Protein AF-M3ID10-F1 (afdb_monomer_lite)

Foldseek 3Di:
DDDPDPPDDDPVPCPPPDDDDDPPDDDDDDDPDDDPVVVVVVVCCQVPVVVDDDDAFDADPDSVHGDPDDHDDDPQDPVDFKDWAWAFDQPAPDWDFPAADPVDRVPGDTTHTDIDIGSDDDPRSDDDDDDD

Sequence (132 aa):
MRRLGDSGRDPKQRRPEYQELVTGIRGIVAYRGLPAELAKPMKTVLTTPEKIIRYGGLSLGESSFLVDVIRLFELPDTTQSNWSWLIPDMKGSLDLPVWIDTISPSLTTKFRFSFQSAEGIPENAWFKLRPS

Organism: NCBI:txid1001598

InterPro domains:
  IPR013415 CRISPR-associated protein Cas5/Cmx5/DevS [TIGR02586] (1-109)

Radius of gyration: 19.92 Å; chains: 1; bounding box: 63×42×43 Å

Secondary structure (DSSP, 8-state):
----------GGG----------S-----------HHHHHHHHHHHH-GGG---SS--BSSSTTSB--------SS-TT---EEEEEE-TT-SEEEEEE--SS-GGG-EEEEEEEEEESS--GGG-------

pLDDT: mean 81.93, std 14.86, range [30.03, 97.31]

Structure (mmCIF, N/CA/C/O backbone):
data_AF-M3ID10-F1
#
_entry.id   AF-M3ID10-F1
#
loop_
_atom_site.group_PDB
_atom_site.id
_atom_site.type_symbol
_atom_site.label_atom_id
_atom_site.label_alt_id
_atom_site.label_comp_id
_atom_site.label_asym_id
_atom_site.label_entity_id
_atom_site.label_seq_id
_atom_site.pdbx_PDB_ins_code
_atom_site.Cartn_x
_atom_site.Cartn_y
_atom_site.Cartn_z
_atom_site.occupancy
_atom_site.B_iso_or_equiv
_atom_site.auth_seq_id
_atom_site.auth_comp_id
_atom_site.auth_asym_id
_atom_site.auth_atom_id
_atom_site.pdbx_PDB_model_num
ATOM 1 N N . MET A 1 1 ? 41.958 -19.455 -14.896 1.00 42.72 1 MET A N 1
ATOM 2 C CA . MET A 1 1 ? 40.760 -18.601 -14.739 1.00 42.72 1 MET A CA 1
ATOM 3 C C . MET A 1 1 ? 40.070 -19.006 -13.435 1.00 42.72 1 MET A C 1
ATOM 5 O O . MET A 1 1 ? 39.438 -20.051 -13.387 1.00 42.72 1 MET A O 1
ATOM 9 N N . ARG A 1 2 ? 40.339 -18.291 -12.332 1.00 30.03 2 ARG A N 1
ATOM 10 C CA . ARG A 1 2 ? 39.827 -18.608 -10.984 1.00 30.03 2 ARG A CA 1
ATOM 11 C C . ARG A 1 2 ? 38.391 -18.091 -10.854 1.00 30.03 2 ARG A C 1
ATOM 13 O O . ARG A 1 2 ? 38.175 -16.896 -11.021 1.00 30.03 2 ARG A O 1
ATOM 20 N N . ARG A 1 3 ? 37.436 -18.973 -10.537 1.00 41.12 3 ARG A N 1
ATOM 21 C CA . ARG A 1 3 ? 36.129 -18.579 -9.989 1.00 41.12 3 ARG A CA 1
ATOM 22 C C . ARG A 1 3 ? 36.355 -18.143 -8.543 1.00 41.12 3 ARG A C 1
ATOM 24 O O . ARG A 1 3 ? 36.805 -18.939 -7.724 1.00 41.12 3 ARG A O 1
ATOM 31 N N . LEU A 1 4 ? 36.111 -16.869 -8.267 1.00 44.84 4 LEU A N 1
ATOM 32 C CA . LEU A 1 4 ? 36.096 -16.310 -6.922 1.00 44.84 4 LEU A CA 1
ATOM 33 C C . LEU A 1 4 ? 34.689 -16.486 -6.342 1.00 44.84 4 LEU A C 1
ATOM 35 O O . LEU A 1 4 ? 33.731 -15.972 -6.909 1.00 44.84 4 LEU A O 1
ATOM 39 N N . GLY A 1 5 ? 34.606 -17.183 -5.206 1.00 39.81 5 GLY A N 1
ATOM 40 C CA . GLY A 1 5 ? 33.590 -16.915 -4.187 1.00 39.81 5 GLY A CA 1
ATOM 41 C C . GLY A 1 5 ? 32.308 -17.743 -4.209 1.00 39.81 5 GLY A C 1
ATOM 42 O O . GLY A 1 5 ? 31.238 -17.162 -4.091 1.00 39.81 5 GLY A O 1
ATOM 43 N N . ASP A 1 6 ? 32.396 -19.074 -4.267 1.00 46.59 6 ASP A N 1
ATOM 44 C CA . ASP A 1 6 ? 31.382 -19.907 -3.604 1.00 46.59 6 ASP A CA 1
ATOM 45 C C . ASP A 1 6 ? 31.756 -19.958 -2.115 1.00 46.59 6 ASP A C 1
ATOM 47 O O . ASP A 1 6 ? 32.547 -20.791 -1.665 1.00 46.59 6 ASP A O 1
ATOM 51 N N . SER A 1 7 ? 31.329 -18.942 -1.363 1.00 48.03 7 SER A N 1
ATOM 52 C CA . SER A 1 7 ? 31.470 -18.928 0.088 1.00 48.03 7 SER A CA 1
ATOM 53 C C . SER A 1 7 ? 30.512 -19.970 0.654 1.00 48.03 7 SER A C 1
ATOM 55 O O . SER A 1 7 ? 29.313 -19.731 0.788 1.00 48.03 7 SER A O 1
ATOM 57 N N . GLY A 1 8 ? 31.074 -21.143 0.956 1.00 47.97 8 GLY A N 1
ATOM 58 C CA . GLY A 1 8 ? 30.384 -22.289 1.528 1.00 47.97 8 GLY A CA 1
ATOM 59 C C . GLY A 1 8 ? 29.468 -21.900 2.685 1.00 47.97 8 GLY A C 1
ATOM 60 O O . GLY A 1 8 ? 29.921 -21.660 3.804 1.00 47.97 8 GLY A O 1
ATOM 61 N N . ARG A 1 9 ? 28.162 -21.868 2.413 1.00 47.84 9 ARG A N 1
ATOM 62 C CA . ARG A 1 9 ? 27.134 -21.893 3.452 1.00 47.84 9 ARG A CA 1
ATOM 63 C C . ARG A 1 9 ? 26.774 -23.348 3.709 1.00 47.84 9 ARG A C 1
ATOM 65 O O . ARG A 1 9 ? 26.358 -24.056 2.795 1.00 47.84 9 ARG A O 1
ATOM 72 N N . ASP A 1 10 ? 26.945 -23.776 4.954 1.00 53.12 10 ASP A N 1
ATOM 73 C CA . ASP A 1 10 ? 26.528 -25.089 5.440 1.00 53.12 10 ASP A CA 1
ATOM 74 C C . ASP A 1 10 ? 25.028 -25.307 5.126 1.00 53.12 10 ASP A C 1
ATOM 76 O O . ASP A 1 10 ? 24.198 -24.491 5.540 1.00 53.12 10 ASP A O 1
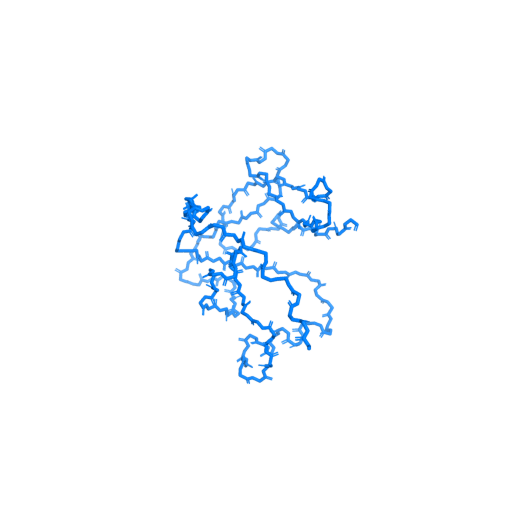ATOM 80 N N . PRO A 1 11 ? 24.628 -26.375 4.408 1.00 54.25 11 PRO A N 1
ATOM 81 C CA . PRO A 1 11 ? 23.218 -26.665 4.140 1.00 54.25 11 PRO A CA 1
ATOM 82 C C . PRO A 1 11 ? 22.381 -26.844 5.420 1.00 54.25 11 PRO A C 1
ATOM 84 O O . PRO A 1 11 ? 21.164 -26.669 5.367 1.00 54.25 11 PRO A O 1
ATOM 87 N N . LYS A 1 12 ? 23.005 -27.101 6.583 1.00 49.72 12 LYS A N 1
ATOM 88 C CA . LYS A 1 12 ? 22.334 -27.132 7.897 1.00 49.72 12 LYS A CA 1
ATOM 89 C C . LYS A 1 12 ? 21.988 -25.748 8.466 1.00 49.72 12 LYS A C 1
ATOM 91 O O . LYS A 1 12 ? 21.239 -25.675 9.439 1.00 49.72 12 LYS A O 1
ATOM 96 N N . GLN A 1 13 ? 22.483 -24.654 7.879 1.00 49.62 13 GLN A N 1
ATOM 97 C CA . GLN A 1 13 ? 22.126 -23.280 8.266 1.00 49.62 13 GLN A CA 1
ATOM 98 C C . GLN A 1 13 ? 20.873 -22.741 7.565 1.00 49.62 13 GLN A C 1
ATOM 100 O O . GLN A 1 13 ? 20.420 -21.648 7.897 1.00 49.62 13 GLN A O 1
ATOM 105 N N . ARG A 1 14 ? 20.256 -23.495 6.646 1.00 55.53 14 ARG A N 1
ATOM 106 C CA . ARG A 1 14 ? 18.923 -23.161 6.126 1.00 55.53 14 ARG A CA 1
ATOM 107 C C . ARG A 1 14 ? 17.865 -23.650 7.105 1.00 55.53 14 ARG A C 1
ATOM 109 O O . ARG A 1 14 ? 17.162 -24.623 6.841 1.00 55.53 14 ARG A O 1
ATOM 116 N N . ARG A 1 15 ? 17.769 -22.997 8.263 1.00 54.72 15 ARG A N 1
ATOM 117 C CA . ARG A 1 15 ? 16.532 -23.094 9.038 1.00 54.72 15 ARG A CA 1
ATOM 118 C C . ARG A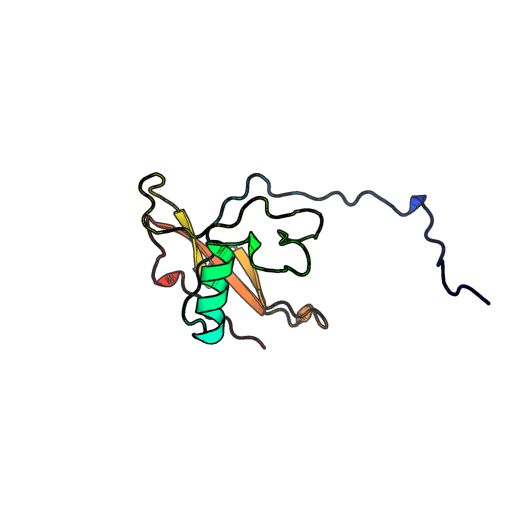 1 15 ? 15.435 -22.493 8.154 1.00 54.72 15 ARG A C 1
ATOM 120 O O . ARG A 1 15 ? 15.636 -21.368 7.703 1.00 54.72 15 ARG A O 1
ATOM 127 N N . PRO A 1 16 ? 14.342 -23.210 7.845 1.00 59.66 16 PRO A N 1
ATOM 128 C CA . PRO A 1 16 ? 13.199 -22.560 7.232 1.00 59.66 16 PRO A CA 1
ATOM 129 C C . PRO A 1 16 ? 12.783 -21.432 8.171 1.00 59.66 16 PRO A C 1
ATOM 131 O O . PRO A 1 16 ? 12.555 -21.661 9.362 1.00 59.66 16 PRO A O 1
ATOM 134 N N . GLU A 1 17 ? 12.801 -20.208 7.659 1.00 71.44 17 GLU A N 1
ATOM 135 C CA . GLU A 1 17 ? 12.306 -19.064 8.402 1.00 71.44 17 GLU A CA 1
ATOM 136 C C . GLU A 1 17 ? 10.799 -19.269 8.542 1.00 71.44 17 GLU A C 1
ATOM 138 O O . GLU A 1 17 ? 10.062 -19.287 7.557 1.00 71.44 17 GLU A O 1
ATOM 143 N N . TYR A 1 18 ? 10.352 -19.551 9.766 1.00 82.56 18 TYR A N 1
ATOM 144 C CA . TYR A 1 18 ? 8.929 -19.593 10.059 1.00 82.56 18 TYR A CA 1
ATOM 145 C C . TYR A 1 18 ? 8.393 -18.176 9.894 1.00 82.56 18 TYR A C 1
ATOM 147 O O . TYR A 1 18 ? 8.841 -17.259 10.582 1.00 82.56 18 TYR A O 1
ATOM 155 N N . GLN A 1 19 ? 7.448 -18.015 8.976 1.00 87.19 19 GLN A N 1
ATOM 156 C CA . GLN A 1 19 ? 6.832 -16.738 8.664 1.00 87.19 19 GLN A CA 1
ATOM 157 C C . GLN A 1 19 ? 5.321 -16.855 8.819 1.00 87.19 19 GLN A C 1
ATOM 159 O O . GLN A 1 19 ? 4.699 -17.792 8.315 1.00 87.19 19 GLN A O 1
ATOM 164 N N . GLU A 1 20 ? 4.729 -15.890 9.511 1.00 90.12 20 GLU A N 1
ATOM 165 C CA . GLU A 1 20 ? 3.283 -15.711 9.521 1.00 90.12 20 GLU A CA 1
ATOM 166 C C . GLU A 1 20 ? 2.885 -14.891 8.296 1.00 90.12 20 GLU A C 1
ATOM 168 O O . GLU A 1 20 ? 3.395 -13.793 8.072 1.00 90.12 20 GLU A O 1
ATOM 173 N N . LEU A 1 21 ? 1.990 -15.446 7.479 1.00 90.25 21 LEU A N 1
ATOM 174 C CA . LEU A 1 21 ? 1.584 -14.850 6.212 1.00 90.25 21 LEU A CA 1
ATOM 175 C C . LEU A 1 21 ? 0.146 -14.357 6.279 1.00 90.25 21 LEU A C 1
ATOM 177 O O . LEU A 1 21 ? -0.767 -15.086 6.668 1.00 90.25 21 LEU A O 1
ATOM 181 N N . VAL A 1 22 ? -0.063 -13.131 5.805 1.00 90.88 22 VAL A N 1
ATOM 182 C CA . VAL A 1 22 ? -1.402 -12.628 5.506 1.00 90.88 22 VAL A CA 1
ATOM 183 C C . VAL A 1 22 ? -1.805 -13.159 4.133 1.00 90.88 22 VAL A C 1
ATOM 185 O O . VAL A 1 22 ? -1.106 -12.947 3.145 1.00 90.88 22 VAL A O 1
ATOM 188 N N . THR A 1 23 ? -2.933 -13.862 4.065 1.00 91.00 23 THR A N 1
ATOM 189 C CA . THR A 1 23 ? -3.420 -14.509 2.838 1.00 91.00 23 THR A CA 1
ATOM 190 C C . THR A 1 23 ? -4.768 -13.938 2.406 1.00 91.00 23 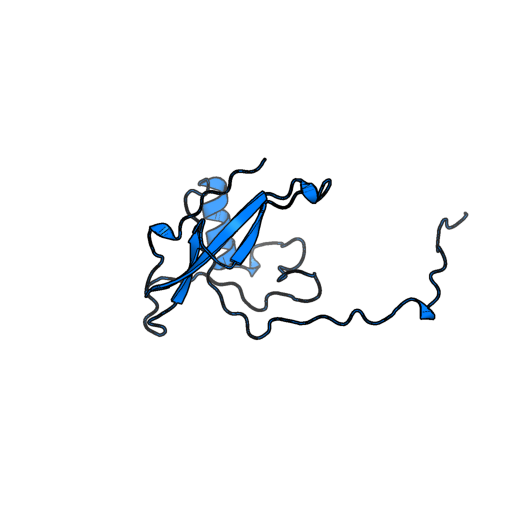THR A C 1
ATOM 192 O O . THR A 1 23 ? -5.450 -13.266 3.178 1.00 91.00 23 THR A O 1
ATOM 195 N N . GLY A 1 24 ? -5.152 -14.167 1.145 1.00 91.19 24 GLY A N 1
ATOM 196 C CA . GLY A 1 24 ? -6.445 -13.716 0.617 1.00 91.19 24 GLY A CA 1
ATOM 197 C C . GLY A 1 24 ? -6.582 -12.195 0.485 1.00 91.19 24 GLY A C 1
ATOM 198 O O . GLY A 1 24 ? -7.702 -11.683 0.481 1.00 91.19 24 GLY A O 1
ATOM 199 N N . ILE A 1 25 ? -5.461 -11.474 0.382 1.00 90.88 25 ILE A N 1
ATOM 200 C CA . ILE A 1 25 ? -5.440 -10.011 0.310 1.00 90.88 25 ILE A CA 1
ATOM 201 C C . ILE A 1 25 ? -6.125 -9.544 -0.976 1.00 90.88 25 ILE A C 1
ATOM 203 O O . ILE A 1 25 ? -5.751 -9.921 -2.085 1.00 90.88 25 ILE A O 1
ATOM 207 N N . ARG A 1 26 ? -7.110 -8.663 -0.813 1.00 90.69 26 ARG A N 1
ATOM 208 C CA . ARG A 1 26 ? -7.704 -7.860 -1.884 1.00 90.69 26 ARG A CA 1
ATOM 209 C C . ARG A 1 26 ? -7.746 -6.430 -1.383 1.00 90.69 26 ARG A C 1
ATOM 211 O O . ARG A 1 26 ? -8.195 -6.190 -0.266 1.00 90.69 26 ARG A O 1
ATOM 218 N N . GLY A 1 27 ? -7.261 -5.493 -2.181 1.00 90.88 27 GLY A N 1
ATOM 219 C CA . GLY A 1 27 ? -7.159 -4.107 -1.754 1.00 90.88 27 GLY A CA 1
ATOM 220 C C . GLY A 1 27 ? -7.171 -3.147 -2.925 1.00 90.88 27 GLY A C 1
ATOM 221 O O . GLY A 1 27 ? -6.915 -3.527 -4.067 1.00 90.88 27 GLY A O 1
ATOM 222 N N . ILE A 1 28 ? -7.467 -1.892 -2.608 1.00 91.50 28 ILE A N 1
ATOM 223 C CA . ILE A 1 28 ? -7.445 -0.776 -3.544 1.00 91.50 28 ILE A CA 1
ATOM 224 C C . ILE A 1 28 ? -6.274 0.116 -3.156 1.00 91.50 28 ILE A C 1
ATOM 226 O O . ILE A 1 28 ? -6.132 0.499 -1.996 1.00 91.50 28 ILE A O 1
ATOM 230 N N . VAL A 1 29 ? -5.454 0.477 -4.139 1.00 90.50 29 VAL A N 1
ATOM 231 C CA . VAL A 1 29 ? -4.448 1.528 -3.990 1.00 90.50 29 VAL A CA 1
ATOM 232 C C . VAL A 1 29 ? -4.922 2.725 -4.797 1.00 90.50 29 VAL A C 1
ATOM 234 O O . VAL A 1 29 ? -5.059 2.643 -6.017 1.00 90.50 29 VAL A O 1
ATOM 237 N N . ALA A 1 30 ? -5.181 3.833 -4.109 1.00 90.06 30 ALA A N 1
ATOM 238 C CA . ALA A 1 30 ? -5.604 5.078 -4.726 1.00 90.06 30 ALA A CA 1
ATOM 239 C C . ALA A 1 30 ? -4.484 6.119 -4.649 1.00 90.06 30 ALA A C 1
ATOM 241 O O . ALA A 1 30 ? -3.775 6.223 -3.650 1.00 90.06 30 ALA A O 1
ATOM 242 N N . TYR A 1 31 ? -4.339 6.913 -5.704 1.00 87.94 31 TYR A N 1
ATOM 243 C CA . TYR A 1 31 ? -3.367 7.999 -5.775 1.00 87.94 31 TYR A CA 1
ATOM 244 C C . TYR A 1 31 ? -4.024 9.248 -6.372 1.00 87.94 31 TYR A C 1
ATOM 246 O O . TYR A 1 31 ? -4.961 9.164 -7.167 1.00 87.94 31 TYR A O 1
ATOM 254 N N . ARG A 1 32 ? -3.512 10.425 -6.009 1.00 87.69 32 ARG A N 1
ATOM 255 C CA . ARG A 1 32 ? -3.907 11.727 -6.569 1.00 87.69 32 ARG A CA 1
ATOM 256 C C . ARG A 1 32 ? -2.653 12.543 -6.871 1.00 87.69 32 ARG A C 1
ATOM 258 O O . ARG A 1 32 ? -1.637 12.389 -6.202 1.00 87.69 32 ARG A O 1
ATOM 265 N N . GLY A 1 33 ? -2.734 13.419 -7.872 1.00 85.12 33 GLY A N 1
ATOM 266 C CA . GLY A 1 33 ? -1.645 14.346 -8.200 1.00 85.12 33 GLY A CA 1
ATOM 267 C C . GLY A 1 33 ? -0.464 13.726 -8.953 1.00 85.12 33 GLY A C 1
ATOM 268 O O . GLY A 1 33 ? 0.649 14.232 -8.838 1.00 85.12 33 GLY A O 1
ATOM 269 N N . LEU A 1 34 ? -0.681 12.654 -9.725 1.00 82.81 34 LEU A N 1
ATOM 270 C CA . LEU A 1 34 ? 0.353 12.173 -10.645 1.00 82.81 34 LEU A CA 1
ATOM 271 C C . LEU A 1 34 ? 0.637 13.216 -11.736 1.00 82.81 34 LEU A C 1
ATOM 273 O O . LEU A 1 34 ? -0.311 13.752 -12.318 1.00 82.81 34 LEU A O 1
ATOM 277 N N . PRO A 1 35 ? 1.915 13.438 -12.091 1.00 85.81 35 PRO A N 1
ATOM 278 C CA . PRO A 1 35 ? 2.277 14.164 -13.301 1.00 85.81 35 PRO A CA 1
ATOM 279 C C . PRO A 1 35 ? 1.591 13.563 -14.534 1.00 85.81 35 PRO A C 1
ATOM 281 O O . PRO A 1 35 ? 1.461 12.339 -14.650 1.00 85.81 35 PRO A O 1
ATOM 284 N N . ALA A 1 36 ? 1.189 14.411 -15.485 1.00 82.50 36 ALA A N 1
ATOM 285 C CA . ALA A 1 36 ? 0.511 13.978 -16.713 1.00 82.50 36 ALA A CA 1
ATOM 286 C C . ALA A 1 36 ? 1.324 12.930 -17.500 1.00 82.50 36 ALA A C 1
ATOM 288 O O . ALA A 1 36 ? 0.759 12.004 -18.087 1.00 82.50 36 ALA A O 1
ATOM 289 N N . GLU A 1 37 ? 2.652 13.047 -17.440 1.00 84.81 37 GLU A N 1
ATOM 290 C CA . GLU A 1 37 ? 3.624 12.132 -18.043 1.00 84.81 37 GLU A CA 1
ATOM 291 C C . GLU A 1 37 ? 3.532 10.701 -17.498 1.00 84.81 37 GLU A C 1
ATOM 293 O O . GLU A 1 37 ? 3.788 9.760 -18.239 1.00 84.81 37 GLU A O 1
ATOM 298 N N . LEU A 1 38 ? 3.115 10.518 -16.238 1.00 82.06 38 LEU A N 1
ATOM 299 C CA . LEU A 1 38 ? 2.948 9.203 -15.606 1.00 82.06 38 LEU A CA 1
ATOM 300 C C . LEU A 1 38 ? 1.503 8.702 -15.673 1.00 82.06 38 LEU A C 1
ATOM 302 O O . LEU A 1 38 ? 1.263 7.503 -15.830 1.00 82.06 38 LEU A O 1
ATOM 306 N N . ALA A 1 39 ? 0.529 9.614 -15.617 1.00 82.62 39 ALA A N 1
ATOM 307 C CA . ALA A 1 39 ? -0.887 9.261 -15.637 1.00 82.62 39 ALA A CA 1
ATOM 308 C C . ALA A 1 39 ? -1.299 8.535 -16.934 1.00 82.62 39 ALA A C 1
ATOM 310 O O . ALA A 1 39 ? -2.0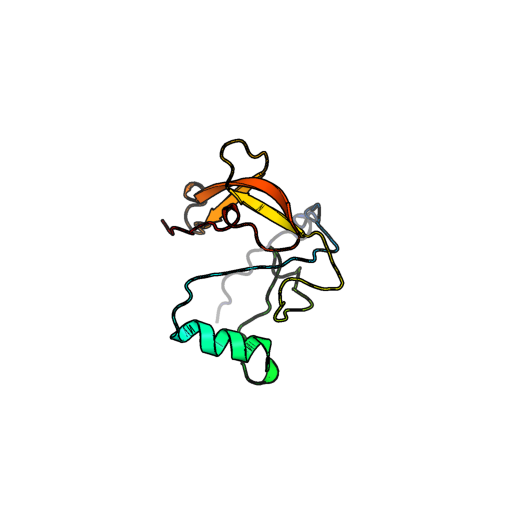30 7.541 -16.891 1.00 82.62 39 ALA A O 1
ATOM 311 N N . LYS A 1 40 ? -0.811 8.997 -18.096 1.00 79.50 40 LYS A N 1
ATOM 312 C CA . LYS A 1 40 ? -1.158 8.411 -19.403 1.00 79.50 40 LYS A CA 1
ATOM 313 C C . LYS A 1 40 ? -0.571 6.998 -19.598 1.00 79.50 40 LYS A C 1
ATOM 315 O O . LYS A 1 40 ? -1.341 6.101 -19.968 1.00 79.50 40 LYS A O 1
ATOM 320 N N . PRO A 1 41 ? 0.723 6.745 -19.322 1.00 82.06 41 PRO A N 1
ATOM 321 C CA . PRO A 1 41 ? 1.266 5.391 -19.293 1.00 82.06 41 PRO A CA 1
ATOM 322 C C . PRO A 1 41 ? 0.549 4.487 -18.294 1.00 82.06 41 PRO A C 1
ATOM 324 O O . PRO A 1 41 ? 0.179 3.386 -18.678 1.00 82.06 41 PRO A O 1
ATOM 327 N N . MET A 1 42 ? 0.265 4.943 -17.067 1.00 82.50 42 MET A N 1
ATOM 328 C CA . MET A 1 42 ? -0.434 4.115 -16.073 1.00 82.50 42 MET A CA 1
ATOM 329 C C . MET A 1 42 ? -1.816 3.666 -16.543 1.00 82.50 42 MET A C 1
ATOM 331 O O . MET A 1 42 ? -2.147 2.488 -16.431 1.00 82.50 42 MET A O 1
ATOM 335 N N . LYS A 1 43 ? -2.610 4.568 -17.131 1.00 82.00 43 LYS A N 1
ATOM 336 C CA . LYS A 1 43 ? -3.909 4.181 -17.694 1.00 82.00 43 LYS A CA 1
ATOM 337 C C . LYS A 1 43 ? -3.742 3.134 -18.799 1.00 82.00 43 LYS A C 1
ATOM 339 O O . LYS A 1 43 ? -4.453 2.138 -18.796 1.00 82.00 43 LYS A O 1
ATOM 344 N N . THR A 1 44 ? -2.771 3.328 -19.692 1.00 82.50 44 THR A N 1
ATOM 345 C CA . THR A 1 44 ? -2.478 2.394 -20.795 1.00 82.50 44 THR A CA 1
ATOM 346 C C . THR A 1 44 ? -2.010 1.028 -20.283 1.00 82.50 44 THR A C 1
ATOM 348 O O . THR A 1 44 ? -2.467 0.002 -20.770 1.00 82.50 44 THR A O 1
ATOM 351 N N . VAL A 1 45 ? -1.148 1.008 -19.264 1.00 82.75 45 VAL A N 1
ATOM 352 C CA . VAL A 1 45 ? -0.633 -0.199 -18.593 1.00 82.75 45 VAL A CA 1
ATOM 353 C C . VAL A 1 45 ? -1.761 -1.044 -18.011 1.00 82.75 45 VAL A C 1
ATOM 355 O O . VAL A 1 45 ? -1.684 -2.271 -18.034 1.00 82.75 45 VAL A O 1
ATOM 358 N N . LEU A 1 46 ? -2.779 -0.391 -17.452 1.00 83.38 46 LEU A N 1
ATOM 359 C CA . LEU A 1 46 ? -3.873 -1.068 -16.767 1.00 83.38 46 LEU A CA 1
ATOM 360 C C . LEU A 1 46 ? -5.014 -1.472 -17.710 1.00 83.38 46 LEU A C 1
ATOM 362 O O . LEU A 1 46 ? -5.740 -2.408 -17.389 1.00 83.38 46 LEU A O 1
ATOM 366 N N . THR A 1 47 ? -5.176 -0.803 -18.857 1.00 85.94 47 THR A N 1
ATOM 367 C CA . THR A 1 47 ? -6.184 -1.176 -19.866 1.00 85.94 47 THR A CA 1
ATOM 368 C C . THR A 1 47 ? -5.643 -2.102 -20.950 1.00 85.94 47 THR A C 1
ATOM 370 O O . THR A 1 47 ? -6.418 -2.837 -21.547 1.00 85.94 47 THR A O 1
ATOM 373 N N . THR A 1 48 ? -4.342 -2.039 -21.245 1.00 85.44 48 THR A N 1
ATOM 374 C CA . THR A 1 48 ? -3.689 -2.772 -22.344 1.00 85.44 48 THR A CA 1
ATOM 375 C C . THR A 1 48 ? -2.324 -3.333 -21.895 1.00 85.44 48 THR A C 1
ATOM 377 O O . THR A 1 48 ? -1.274 -2.919 -22.405 1.00 85.44 48 THR A O 1
ATOM 380 N N . PRO A 1 49 ? -2.298 -4.222 -20.880 1.00 81.25 49 PRO A N 1
ATOM 381 C CA . PRO A 1 49 ? -1.066 -4.697 -20.242 1.00 81.25 49 PRO A CA 1
ATOM 382 C C . PRO A 1 49 ? -0.121 -5.465 -21.178 1.00 81.25 49 PRO A C 1
ATOM 384 O O . PRO A 1 49 ? 1.061 -5.590 -20.875 1.00 81.25 49 PRO A O 1
ATOM 387 N N . GLU A 1 50 ? -0.598 -5.961 -22.314 1.00 82.56 50 GLU A N 1
ATOM 388 C CA . GLU A 1 50 ? 0.204 -6.640 -23.332 1.00 82.56 50 GLU A CA 1
ATOM 389 C C . GLU A 1 50 ? 1.118 -5.692 -24.129 1.00 82.56 50 GLU A C 1
ATOM 391 O O . GLU A 1 50 ? 2.068 -6.141 -24.766 1.00 82.56 50 GLU A O 1
ATOM 396 N N . LYS A 1 51 ? 0.865 -4.376 -24.091 1.00 81.00 51 LYS A N 1
ATOM 397 C CA . LYS A 1 51 ? 1.648 -3.366 -24.833 1.00 81.00 51 LYS A CA 1
ATOM 398 C C . LYS A 1 51 ? 2.859 -2.833 -24.074 1.00 81.00 51 LYS A C 1
ATOM 400 O O . LYS A 1 51 ? 3.525 -1.915 -24.550 1.00 81.00 51 LYS A O 1
ATOM 405 N N . ILE A 1 52 ? 3.134 -3.367 -22.892 1.00 77.38 52 ILE A N 1
ATOM 406 C CA . ILE A 1 52 ? 4.213 -2.897 -22.029 1.00 77.38 52 ILE A CA 1
ATOM 407 C C . ILE A 1 52 ? 5.174 -4.033 -21.711 1.00 77.38 52 ILE A C 1
ATOM 409 O O . ILE A 1 52 ? 4.779 -5.164 -21.443 1.00 77.38 52 ILE A O 1
ATOM 413 N N . ILE A 1 53 ? 6.460 -3.704 -21.690 1.00 75.81 53 ILE A N 1
ATOM 414 C CA . ILE A 1 53 ? 7.494 -4.594 -21.175 1.00 75.81 53 ILE A CA 1
ATOM 415 C C . ILE A 1 53 ? 7.698 -4.210 -19.712 1.00 75.81 53 ILE A C 1
ATOM 417 O O . ILE A 1 53 ? 8.131 -3.097 -19.414 1.00 75.81 53 ILE A O 1
ATOM 421 N N . ARG A 1 54 ? 7.339 -5.109 -18.793 1.00 73.94 54 ARG A N 1
ATOM 422 C CA . ARG A 1 54 ? 7.589 -4.923 -17.359 1.00 73.94 54 ARG A CA 1
ATOM 423 C C . ARG A 1 54 ? 8.943 -5.521 -16.997 1.00 73.94 54 ARG A C 1
ATOM 425 O O . ARG A 1 54 ? 9.250 -6.645 -17.384 1.00 73.94 54 ARG A O 1
ATOM 432 N N . TYR A 1 55 ? 9.730 -4.780 -16.225 1.00 74.06 55 TYR A N 1
ATOM 433 C CA . TYR A 1 55 ? 10.933 -5.308 -15.593 1.00 74.06 55 TYR A CA 1
ATOM 434 C C . TYR A 1 55 ? 10.538 -5.929 -14.247 1.00 74.06 55 TYR A C 1
ATOM 436 O O . TYR A 1 55 ? 10.318 -5.211 -13.277 1.00 74.06 55 TYR A O 1
ATOM 444 N N . GLY A 1 56 ? 10.414 -7.259 -14.207 1.00 79.38 56 GLY A N 1
ATOM 445 C CA . GLY A 1 56 ? 10.040 -8.011 -13.002 1.00 79.38 56 GLY A CA 1
ATOM 446 C C . GLY A 1 56 ? 8.529 -8.136 -12.756 1.00 79.38 56 GLY A C 1
ATOM 447 O O . GLY A 1 56 ? 7.703 -7.595 -13.494 1.00 79.38 56 GLY A O 1
ATOM 448 N N . GLY A 1 57 ? 8.176 -8.906 -11.724 1.00 83.62 57 GLY A N 1
ATOM 449 C CA . GLY A 1 57 ? 6.805 -9.040 -11.223 1.00 83.62 57 GLY A CA 1
ATOM 450 C C . GLY A 1 57 ? 6.499 -8.019 -10.126 1.00 83.62 57 GLY A C 1
ATOM 451 O O . GLY A 1 57 ? 7.410 -7.531 -9.461 1.00 83.62 57 GLY A O 1
ATOM 452 N N . LEU A 1 58 ? 5.215 -7.709 -9.924 1.00 87.88 58 LEU A N 1
ATOM 453 C CA . LEU A 1 58 ? 4.770 -7.007 -8.720 1.00 87.88 58 LEU A CA 1
ATOM 454 C C . LEU A 1 58 ? 4.544 -8.040 -7.615 1.00 87.88 58 LEU A C 1
ATOM 456 O O . LEU A 1 58 ? 3.885 -9.049 -7.860 1.00 87.88 58 LEU A O 1
ATOM 460 N N . SER A 1 59 ? 5.054 -7.777 -6.418 1.00 91.75 59 SER A N 1
ATOM 461 C CA . SER A 1 59 ? 4.896 -8.642 -5.250 1.00 91.75 59 SER A CA 1
ATOM 462 C C . SER A 1 59 ? 4.371 -7.879 -4.035 1.00 91.75 59 SER A C 1
ATOM 464 O O . SER A 1 59 ? 4.499 -6.656 -3.946 1.00 91.75 59 SER A O 1
ATOM 466 N N . LEU A 1 60 ? 3.783 -8.608 -3.088 1.00 91.12 60 LEU A N 1
ATOM 467 C CA . LEU A 1 60 ? 3.379 -8.113 -1.775 1.00 91.12 60 LEU A CA 1
ATOM 468 C C . LEU A 1 60 ? 4.441 -8.508 -0.747 1.00 91.12 60 LEU A C 1
ATOM 470 O O . LEU A 1 60 ? 4.466 -9.632 -0.256 1.00 91.12 60 LEU A O 1
ATOM 474 N N . GLY A 1 61 ? 5.333 -7.570 -0.432 1.00 88.56 61 GLY A N 1
ATOM 475 C CA . GLY A 1 61 ? 6.493 -7.847 0.411 1.00 88.56 61 GLY A CA 1
ATOM 476 C C . GLY A 1 61 ? 7.584 -8.550 -0.393 1.00 88.56 61 GLY A C 1
ATOM 477 O O . GLY A 1 61 ? 8.209 -7.937 -1.2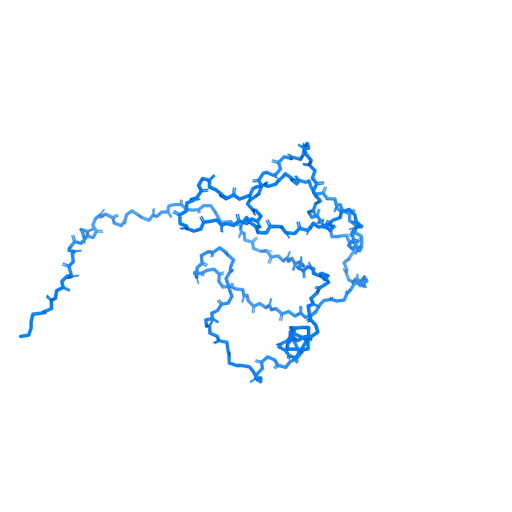57 1.00 88.56 61 GLY A O 1
ATOM 478 N N . GLU A 1 62 ? 7.822 -9.827 -0.119 1.00 87.69 62 GLU A N 1
ATOM 479 C CA . GLU A 1 62 ? 8.897 -10.590 -0.760 1.00 87.69 62 GLU A CA 1
ATOM 480 C C . GLU A 1 62 ? 8.559 -11.005 -2.196 1.00 87.69 62 GLU A C 1
ATOM 482 O O . GLU A 1 62 ? 7.402 -11.231 -2.544 1.00 87.69 62 GLU A O 1
ATOM 487 N N . SER A 1 63 ? 9.588 -11.184 -3.031 1.00 88.25 63 SER A N 1
ATOM 488 C CA . SER A 1 63 ? 9.455 -11.562 -4.450 1.00 88.25 63 SER A CA 1
ATOM 489 C C . SER A 1 63 ? 8.728 -12.887 -4.690 1.00 88.25 63 SER A C 1
ATOM 491 O O . SER A 1 63 ? 8.281 -13.145 -5.805 1.00 88.25 63 SER A O 1
ATOM 493 N N . SER A 1 64 ? 8.626 -13.732 -3.664 1.00 88.12 64 SER A N 1
ATOM 494 C CA . SER A 1 64 ? 7.912 -15.011 -3.714 1.00 88.12 64 SER A CA 1
ATOM 495 C C . SER A 1 64 ? 6.388 -14.844 -3.675 1.00 88.12 64 SER A C 1
ATOM 497 O O . SER A 1 64 ? 5.669 -15.756 -4.077 1.00 88.12 64 SER A O 1
ATOM 499 N N . PHE A 1 65 ? 5.884 -13.691 -3.219 1.00 90.38 65 PHE A N 1
ATOM 500 C CA . PHE A 1 65 ? 4.456 -13.413 -3.053 1.00 90.38 65 PHE A CA 1
ATOM 501 C C . PHE A 1 65 ? 3.963 -12.477 -4.158 1.00 90.38 65 PHE A C 1
ATOM 503 O O . PHE A 1 65 ? 3.757 -11.282 -3.947 1.00 90.38 65 PHE A O 1
ATOM 510 N N . LEU A 1 66 ? 3.833 -13.011 -5.372 1.00 92.25 66 LEU A N 1
ATOM 511 C CA . LEU A 1 66 ? 3.414 -12.242 -6.543 1.00 92.25 66 LEU A CA 1
ATOM 512 C C . LEU A 1 66 ? 1.959 -11.766 -6.434 1.00 92.25 66 LEU A C 1
ATOM 514 O O . LEU A 1 66 ? 1.106 -12.428 -5.851 1.00 92.25 66 LEU A O 1
ATOM 518 N N . VAL A 1 67 ? 1.678 -10.614 -7.038 1.00 91.81 67 VAL A N 1
ATOM 519 C CA . VAL A 1 67 ? 0.317 -10.114 -7.231 1.00 91.81 67 VAL A CA 1
ATOM 520 C C . VAL A 1 67 ? -0.312 -10.826 -8.421 1.00 91.81 67 VAL A C 1
ATOM 522 O O . VAL A 1 67 ? 0.188 -10.723 -9.541 1.00 91.81 67 VAL A O 1
ATOM 525 N N . ASP A 1 68 ? -1.446 -11.484 -8.185 1.00 90.44 68 ASP A N 1
ATOM 526 C CA . ASP A 1 68 ? -2.161 -12.234 -9.221 1.00 90.44 68 ASP A CA 1
ATOM 527 C C . ASP A 1 68 ? -2.764 -11.318 -10.292 1.00 90.44 68 ASP A C 1
ATOM 529 O O . ASP A 1 68 ? -2.675 -11.578 -11.493 1.00 90.44 68 ASP A O 1
ATOM 533 N N . VAL A 1 69 ? -3.427 -10.241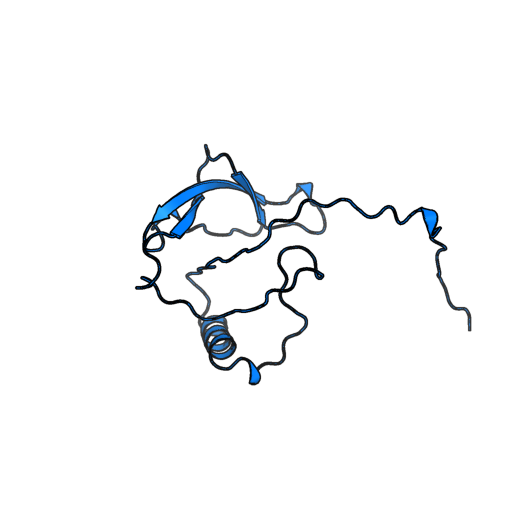 -9.857 1.00 88.44 69 VAL A N 1
ATOM 534 C CA . VAL A 1 69 ? -4.255 -9.399 -10.723 1.00 88.44 69 VAL A CA 1
ATOM 535 C C . VAL A 1 69 ? -4.151 -7.934 -10.314 1.00 88.44 69 VAL A C 1
ATOM 537 O O . VAL A 1 69 ? -4.336 -7.580 -9.154 1.00 88.44 69 VAL A O 1
ATOM 540 N N . ILE A 1 70 ? -3.940 -7.068 -11.306 1.00 88.38 70 ILE A N 1
ATOM 541 C CA . ILE A 1 70 ? -4.012 -5.612 -11.167 1.00 88.38 70 ILE A CA 1
ATOM 542 C C . ILE A 1 70 ? -4.978 -5.102 -12.228 1.00 88.38 70 ILE A C 1
ATOM 544 O O . ILE A 1 70 ? -4.795 -5.393 -13.410 1.00 88.38 70 ILE A O 1
ATOM 548 N N . ARG A 1 71 ? -5.996 -4.340 -11.822 1.00 86.12 71 ARG A N 1
ATOM 549 C CA . ARG A 1 71 ? -6.966 -3.722 -12.735 1.00 86.12 71 ARG A CA 1
ATOM 550 C C . ARG A 1 71 ? -7.343 -2.332 -12.245 1.00 86.12 71 ARG A C 1
ATOM 552 O O . ARG A 1 71 ? -7.228 -2.043 -11.056 1.00 86.12 71 ARG A O 1
ATOM 559 N N . LEU A 1 72 ? -7.804 -1.487 -13.167 1.00 87.88 72 LEU A N 1
ATOM 560 C CA . LEU A 1 72 ? -8.499 -0.261 -12.785 1.00 87.88 72 LEU A CA 1
ATOM 561 C C . LEU A 1 72 ? -9.760 -0.621 -12.001 1.00 87.88 72 LEU A C 1
ATOM 563 O O . LEU A 1 72 ? -10.452 -1.584 -12.333 1.00 87.88 72 LEU A O 1
ATOM 567 N N . PHE A 1 73 ? -10.023 0.166 -10.967 1.00 85.50 73 PHE A N 1
ATOM 568 C CA . PHE A 1 73 ? -11.166 0.003 -10.092 1.00 85.50 73 PHE A CA 1
ATOM 569 C C . PHE A 1 73 ? -11.901 1.337 -10.003 1.00 85.50 73 PHE A C 1
ATOM 571 O O . PHE A 1 73 ? -11.283 2.363 -9.713 1.00 85.50 73 PHE A O 1
ATOM 578 N N . GLU A 1 74 ? -13.196 1.323 -10.299 1.00 82.25 74 GLU A N 1
ATOM 579 C CA . GLU A 1 74 ? -14.055 2.502 -10.231 1.00 82.25 74 GLU A CA 1
ATOM 580 C C . GLU A 1 74 ? -14.885 2.447 -8.950 1.00 82.25 74 GLU A C 1
ATOM 582 O O . GLU A 1 74 ? -15.398 1.396 -8.574 1.00 82.25 74 GLU A O 1
ATOM 587 N N . LEU A 1 75 ? -14.989 3.587 -8.270 1.00 77.69 75 LEU A N 1
ATOM 588 C CA . LEU A 1 75 ? -15.809 3.748 -7.075 1.00 77.69 75 LEU A CA 1
ATOM 589 C C . LEU A 1 75 ? -17.004 4.661 -7.384 1.00 77.69 75 LEU A C 1
ATOM 591 O O . LEU A 1 75 ? -16.826 5.638 -8.118 1.00 77.69 75 LEU A O 1
ATOM 595 N N . PRO A 1 76 ? -18.178 4.418 -6.773 1.00 72.25 76 PRO A N 1
ATOM 596 C CA . PRO A 1 76 ? -18.488 3.299 -5.878 1.00 72.25 76 PRO A CA 1
ATOM 597 C C . PRO A 1 76 ? -18.695 1.983 -6.647 1.00 72.25 76 PRO A C 1
ATOM 599 O O . PRO A 1 76 ? -19.251 1.972 -7.743 1.00 72.25 76 PRO A O 1
ATOM 602 N N . ASP A 1 77 ? -18.269 0.866 -6.058 1.00 70.12 77 ASP A N 1
ATOM 603 C CA . ASP A 1 77 ? -18.526 -0.460 -6.621 1.00 70.12 77 ASP A CA 1
ATOM 604 C C . ASP A 1 77 ? -19.924 -0.931 -6.214 1.00 70.12 77 ASP A C 1
ATOM 606 O O . ASP A 1 77 ? -20.221 -1.115 -5.035 1.00 70.12 77 ASP A O 1
ATOM 610 N N . THR A 1 78 ? -20.787 -1.159 -7.204 1.00 62.38 78 THR A N 1
ATOM 611 C CA . THR A 1 78 ? -22.158 -1.655 -6.993 1.00 62.38 78 THR A CA 1
ATOM 612 C C . THR A 1 78 ? -22.231 -3.032 -6.321 1.00 62.38 78 THR A C 1
ATOM 614 O O . THR A 1 78 ? -23.297 -3.418 -5.845 1.00 62.38 78 THR A O 1
ATOM 617 N N . THR A 1 79 ? -21.124 -3.779 -6.275 1.00 65.56 79 THR A N 1
ATOM 618 C CA . THR A 1 79 ? -21.053 -5.124 -5.688 1.00 65.56 79 THR A CA 1
ATOM 619 C C . THR A 1 79 ? -20.525 -5.144 -4.255 1.00 65.56 79 THR A C 1
ATOM 621 O O . THR A 1 79 ? -20.694 -6.150 -3.561 1.00 65.56 79 THR A O 1
ATOM 624 N N . GLN A 1 80 ? -19.919 -4.050 -3.780 1.00 69.94 80 GLN A N 1
ATOM 625 C CA . GLN A 1 80 ? -19.282 -4.001 -2.469 1.00 69.94 80 GLN A CA 1
ATOM 626 C C . GLN A 1 80 ? -19.505 -2.640 -1.806 1.00 69.94 80 GLN A C 1
ATOM 628 O O . GLN A 1 80 ? -18.905 -1.635 -2.176 1.00 69.94 80 GLN A O 1
ATOM 633 N N . SER A 1 81 ? -20.369 -2.628 -0.791 1.00 68.00 81 SER A N 1
ATOM 634 C CA . SER A 1 81 ? -20.855 -1.403 -0.151 1.00 68.00 81 SER A CA 1
ATOM 635 C C . SER A 1 81 ? -20.043 -0.946 1.061 1.00 68.00 81 SER A C 1
ATOM 637 O O . SER A 1 81 ? -20.431 0.013 1.707 1.00 68.00 81 SER A O 1
ATOM 639 N N . ASN A 1 82 ? -18.929 -1.594 1.417 1.00 81.94 82 ASN A N 1
ATOM 640 C CA . ASN A 1 82 ? -18.098 -1.138 2.536 1.00 81.94 82 ASN A CA 1
ATOM 641 C C . ASN A 1 82 ? -16.639 -1.571 2.382 1.00 81.94 82 ASN A C 1
ATOM 643 O O . ASN A 1 82 ? -16.310 -2.752 2.504 1.00 81.94 82 ASN A O 1
ATOM 647 N N . TRP A 1 83 ? -15.766 -0.589 2.172 1.00 89.25 83 TRP A N 1
ATOM 648 C CA . TRP A 1 83 ? -14.315 -0.749 2.145 1.00 89.25 83 TRP A CA 1
ATOM 649 C C . TRP A 1 83 ? -13.711 -0.285 3.468 1.00 89.25 83 TRP A C 1
ATOM 651 O O . TRP A 1 83 ? -14.154 0.714 4.030 1.00 89.25 83 TRP A O 1
ATOM 661 N N . SER A 1 84 ? -12.681 -0.982 3.951 1.00 93.06 84 SER A N 1
ATOM 662 C CA . SER A 1 84 ? -11.888 -0.553 5.110 1.00 93.06 84 SER A CA 1
ATOM 663 C C . SER A 1 84 ? -10.672 0.241 4.643 1.00 93.06 84 SER A C 1
ATOM 665 O O . SER A 1 84 ? -9.724 -0.323 4.097 1.00 93.06 84 SER A O 1
ATOM 667 N N . TRP A 1 85 ? -10.694 1.552 4.864 1.00 93.88 85 TRP A N 1
ATOM 668 C CA . TRP A 1 85 ? -9.651 2.485 4.444 1.00 93.88 85 TRP A CA 1
ATOM 669 C C . TRP A 1 85 ? -8.637 2.734 5.556 1.00 93.88 85 TRP A C 1
ATOM 671 O O . TRP A 1 85 ? -9.019 2.890 6.714 1.00 93.88 85 TRP A O 1
ATOM 681 N N . LEU A 1 86 ? -7.353 2.815 5.198 1.00 95.69 86 LEU A N 1
ATOM 682 C CA . LEU A 1 86 ? -6.296 3.284 6.097 1.00 95.69 86 LEU A CA 1
ATOM 683 C C . LEU A 1 86 ? -6.353 4.809 6.199 1.00 95.69 86 LEU A C 1
ATOM 685 O O . LEU A 1 86 ? -6.182 5.508 5.202 1.00 95.69 86 LEU A O 1
ATOM 689 N N . ILE A 1 87 ? -6.569 5.314 7.411 1.00 96.31 87 ILE A N 1
ATOM 690 C CA . ILE A 1 87 ? -6.645 6.742 7.713 1.00 96.31 87 ILE A CA 1
ATOM 691 C C . ILE A 1 87 ? -5.450 7.134 8.588 1.00 96.31 87 ILE A C 1
ATOM 693 O O . ILE A 1 87 ? -5.232 6.483 9.613 1.00 96.31 87 ILE A O 1
ATOM 697 N N . PRO A 1 88 ? -4.688 8.185 8.236 1.00 95.50 88 PRO A N 1
ATOM 698 C CA . PRO A 1 88 ? -3.682 8.783 9.108 1.00 95.50 88 PRO A CA 1
ATOM 699 C C . PRO A 1 88 ? -4.285 9.180 10.464 1.00 95.50 88 PRO A C 1
ATOM 701 O O . PRO A 1 88 ? -5.193 10.007 10.531 1.00 95.50 88 PRO A O 1
ATOM 704 N N . ASP A 1 89 ? -3.767 8.613 11.550 1.00 95.75 89 ASP A N 1
ATOM 705 C CA . ASP A 1 89 ? -4.262 8.839 12.908 1.00 95.75 89 ASP A CA 1
ATOM 706 C C . ASP A 1 89 ? -3.113 8.752 13.917 1.00 95.75 89 ASP A C 1
ATOM 708 O O . ASP A 1 89 ? -2.562 7.683 14.165 1.00 95.75 89 ASP A O 1
ATOM 712 N N . MET A 1 90 ? -2.781 9.871 14.569 1.00 92.56 90 MET A N 1
ATOM 713 C CA . MET A 1 90 ? -1.715 9.931 15.581 1.00 92.56 90 MET A CA 1
ATOM 714 C C . MET A 1 90 ? -1.971 9.026 16.797 1.00 92.56 90 MET A C 1
ATOM 716 O O . MET A 1 90 ? -1.031 8.665 17.511 1.00 92.56 90 MET A O 1
ATOM 720 N N . LYS A 1 91 ? -3.232 8.658 17.043 1.00 94.88 91 LYS A N 1
ATOM 721 C CA . LYS A 1 91 ? -3.642 7.725 18.100 1.00 94.88 91 LYS A CA 1
ATOM 722 C C . LYS A 1 91 ? -3.932 6.320 17.565 1.00 94.88 91 LYS A C 1
ATOM 724 O O . LYS A 1 91 ? -4.279 5.450 18.361 1.00 94.88 91 LYS A O 1
ATOM 729 N N . GLY A 1 92 ? -3.755 6.098 16.264 1.00 95.00 92 GLY A N 1
ATOM 730 C CA . GLY A 1 92 ? -3.987 4.817 15.618 1.00 95.00 92 GLY A CA 1
ATOM 731 C C . GLY A 1 92 ? -3.061 3.725 16.140 1.00 95.00 92 GLY A C 1
ATOM 732 O O . GLY A 1 92 ? -1.934 3.985 16.576 1.00 95.00 92 GLY A O 1
ATOM 733 N N . SER A 1 93 ? -3.552 2.489 16.118 1.00 95.25 93 SER A N 1
ATOM 734 C CA . SER A 1 93 ? -2.827 1.316 16.618 1.00 95.25 93 SER A CA 1
ATOM 735 C C . SER A 1 93 ? -1.854 0.724 15.597 1.00 95.25 93 SER A C 1
ATOM 737 O O . SER A 1 93 ? -1.000 -0.077 15.973 1.00 95.25 93 SER A O 1
ATOM 739 N N . LEU A 1 94 ? -1.959 1.109 14.322 1.00 96.19 94 LEU A N 1
ATOM 740 C CA . LEU A 1 94 ? -1.123 0.586 13.244 1.00 96.19 94 LEU A CA 1
ATOM 741 C C . LEU A 1 94 ? 0.051 1.530 12.987 1.00 96.19 94 LEU A C 1
ATOM 743 O O . LEU A 1 94 ? -0.114 2.539 12.311 1.00 96.19 94 LEU A O 1
ATOM 747 N N . ASP A 1 95 ? 1.234 1.211 13.510 1.00 95.31 95 ASP A N 1
ATOM 748 C CA . ASP A 1 95 ? 2.480 1.917 13.181 1.00 95.31 95 ASP A CA 1
ATOM 749 C C . ASP A 1 95 ? 3.107 1.306 11.918 1.00 95.31 95 ASP A C 1
ATOM 751 O O . ASP A 1 95 ? 3.671 0.211 11.965 1.00 95.31 95 ASP A O 1
ATOM 755 N N . LEU A 1 96 ? 2.966 1.988 10.777 1.00 93.75 96 LEU A N 1
ATOM 756 C CA . LEU A 1 96 ? 3.341 1.459 9.464 1.00 93.75 96 LEU A CA 1
ATOM 757 C C . LEU A 1 96 ? 4.490 2.263 8.837 1.00 93.75 96 LEU A C 1
ATOM 759 O O . LEU A 1 96 ? 4.500 3.497 8.921 1.00 93.75 96 LEU A O 1
ATOM 763 N N . PRO A 1 97 ? 5.448 1.601 8.160 1.00 92.31 97 PRO A N 1
ATOM 764 C CA . PRO A 1 97 ? 6.426 2.296 7.335 1.00 92.31 97 PRO A CA 1
ATOM 765 C C . PRO A 1 97 ? 5.722 2.934 6.130 1.00 92.31 97 PRO A C 1
ATOM 767 O O . PRO A 1 97 ? 4.987 2.266 5.406 1.00 92.31 97 PRO A O 1
ATOM 770 N N . VAL A 1 98 ? 5.962 4.225 5.904 1.00 91.94 98 VAL A N 1
ATOM 771 C CA . VAL A 1 98 ? 5.402 4.979 4.766 1.00 91.94 98 VAL A CA 1
ATOM 772 C C . VAL A 1 98 ? 6.464 5.368 3.740 1.00 91.94 98 VAL A C 1
ATOM 774 O O . VAL A 1 98 ? 6.139 5.593 2.577 1.00 91.94 98 VAL A O 1
ATOM 777 N N . TRP A 1 99 ? 7.732 5.425 4.152 1.00 90.62 99 TRP A N 1
ATOM 778 C CA . TRP A 1 99 ? 8.866 5.622 3.255 1.00 90.62 99 TRP A CA 1
ATOM 779 C C . TRP A 1 99 ? 10.089 4.891 3.801 1.00 90.62 99 TRP A C 1
ATOM 781 O O . TRP A 1 99 ? 10.584 5.228 4.876 1.00 90.62 99 TRP A O 1
ATOM 791 N N . ILE A 1 100 ? 10.536 3.861 3.086 1.00 88.62 100 ILE A N 1
ATOM 792 C CA . ILE A 1 100 ? 11.627 2.988 3.524 1.00 88.62 100 ILE A CA 1
ATOM 793 C C . ILE A 1 100 ? 12.961 3.585 3.082 1.00 88.62 100 ILE A C 1
ATOM 795 O O . ILE A 1 100 ? 13.148 3.871 1.901 1.00 88.62 100 ILE A O 1
ATOM 799 N N . ASP A 1 101 ? 13.898 3.705 4.022 1.00 88.56 101 ASP A N 1
ATOM 800 C CA . ASP A 1 101 ? 15.308 3.930 3.711 1.00 88.56 101 ASP A CA 1
ATOM 801 C C . ASP A 1 101 ? 16.021 2.571 3.688 1.00 88.56 101 ASP A C 1
ATOM 803 O O . ASP A 1 101 ? 16.155 1.889 4.708 1.00 88.56 101 ASP A O 1
ATOM 807 N N . THR A 1 102 ? 16.443 2.150 2.496 1.00 85.38 102 THR A N 1
ATOM 808 C CA . THR A 1 102 ? 17.087 0.847 2.283 1.00 85.38 102 THR A CA 1
ATOM 809 C C . THR A 1 102 ? 18.551 0.813 2.723 1.00 85.38 102 THR A C 1
ATOM 811 O O . THR A 1 102 ? 19.124 -0.269 2.816 1.00 85.38 102 THR A O 1
ATOM 814 N N . ILE A 1 103 ? 19.175 1.972 2.953 1.00 90.12 103 ILE A N 1
ATOM 815 C CA . ILE A 1 103 ? 20.577 2.097 3.377 1.00 90.12 103 ILE A CA 1
ATOM 816 C C . ILE A 1 103 ? 20.642 2.164 4.903 1.00 90.12 103 ILE A C 1
ATOM 818 O O . ILE A 1 103 ? 21.450 1.479 5.527 1.00 90.12 103 ILE A O 1
ATOM 822 N N . SER A 1 104 ? 19.769 2.974 5.496 1.00 87.38 104 SER A N 1
ATOM 823 C CA . SER A 1 104 ? 19.692 3.225 6.930 1.00 87.38 104 SER A CA 1
ATOM 824 C C . SER A 1 104 ? 18.268 2.971 7.423 1.00 87.38 104 SER A C 1
ATOM 826 O O . SER A 1 104 ? 17.492 3.914 7.552 1.00 87.38 104 SER A O 1
ATOM 828 N N . PRO A 1 105 ? 17.902 1.724 7.774 1.00 85.38 105 PRO A N 1
ATOM 829 C CA . PRO A 1 105 ? 16.539 1.391 8.195 1.00 85.38 105 PRO A CA 1
ATOM 830 C C . PRO A 1 105 ? 16.010 2.232 9.367 1.00 85.38 105 PRO A C 1
ATOM 832 O O . PRO A 1 105 ? 14.803 2.443 9.470 1.00 85.38 105 PRO A O 1
ATOM 835 N N . SER A 1 106 ? 16.898 2.756 10.221 1.00 87.81 106 SER A N 1
ATOM 836 C CA . SER A 1 106 ? 16.568 3.690 11.307 1.00 87.81 106 SER A CA 1
ATOM 837 C C . SER A 1 106 ? 16.001 5.033 10.831 1.00 87.81 106 SER A C 1
ATOM 839 O O . SER A 1 106 ? 15.344 5.713 11.615 1.00 87.81 106 SER A O 1
ATOM 841 N N . LEU A 1 107 ? 16.229 5.404 9.570 1.00 87.75 107 LEU A N 1
ATOM 842 C CA . LEU A 1 107 ? 15.696 6.606 8.925 1.00 87.75 107 LEU A CA 1
ATOM 843 C C . LEU A 1 107 ? 14.370 6.346 8.191 1.00 87.75 107 LEU A C 1
ATOM 845 O O . LEU A 1 107 ? 13.802 7.266 7.606 1.00 87.75 107 LEU A O 1
ATOM 849 N N . THR A 1 108 ? 13.840 5.116 8.245 1.00 89.62 108 THR A N 1
ATOM 850 C CA . THR A 1 108 ? 12.518 4.792 7.692 1.00 89.62 108 THR A CA 1
ATOM 851 C C . THR A 1 108 ? 11.459 5.689 8.318 1.00 89.62 108 THR A C 1
ATOM 853 O O . THR A 1 108 ? 11.247 5.685 9.533 1.00 89.62 108 THR A O 1
ATOM 856 N N . THR A 1 109 ? 10.744 6.424 7.471 1.00 91.38 109 THR A N 1
ATOM 857 C CA . THR A 1 109 ? 9.625 7.248 7.918 1.00 91.38 109 THR A CA 1
ATOM 858 C C . THR A 1 109 ? 8.444 6.342 8.228 1.00 91.38 109 THR A C 1
ATOM 860 O O . THR A 1 109 ? 8.029 5.529 7.394 1.00 91.38 109 THR A O 1
ATOM 863 N N . LYS A 1 110 ? 7.884 6.504 9.426 1.00 92.44 110 LYS A N 1
ATOM 864 C CA . LYS A 1 110 ? 6.702 5.782 9.897 1.00 92.44 110 LYS A CA 1
ATOM 865 C C . LYS A 1 110 ? 5.554 6.736 10.176 1.00 92.44 110 LYS A C 1
ATOM 867 O O . LYS A 1 110 ? 5.772 7.905 10.498 1.00 92.44 110 LYS A O 1
ATOM 872 N N . PHE A 1 111 ? 4.337 6.227 10.064 1.00 94.50 111 PHE A N 1
ATOM 873 C CA . PHE A 1 111 ? 3.135 6.956 10.431 1.00 94.50 111 PHE A CA 1
ATOM 874 C C . PHE A 1 111 ? 2.118 6.004 11.063 1.00 94.50 111 PHE A C 1
ATOM 876 O O . PHE A 1 111 ? 2.128 4.803 10.790 1.00 94.50 111 PHE A O 1
ATOM 883 N N . ARG A 1 112 ? 1.248 6.545 11.919 1.00 95.94 112 ARG A N 1
ATOM 884 C CA . ARG A 1 112 ? 0.201 5.764 12.579 1.00 95.94 112 ARG A CA 1
ATOM 885 C C . ARG A 1 112 ? -1.116 5.846 11.828 1.00 95.94 112 ARG A C 1
ATOM 887 O O . ARG A 1 112 ? -1.490 6.911 11.338 1.00 95.94 112 ARG A O 1
ATOM 894 N N . PHE A 1 113 ? -1.815 4.722 11.762 1.00 97.12 113 PHE A N 1
ATOM 895 C CA . PHE A 1 113 ? -3.066 4.591 11.035 1.00 97.12 113 PHE A CA 1
ATOM 896 C C . PHE A 1 113 ? -4.144 3.895 11.863 1.00 97.12 113 PHE A C 1
ATOM 898 O O . PHE A 1 113 ? -3.864 3.085 12.752 1.00 97.12 113 PHE A O 1
ATOM 905 N N . SER A 1 114 ? -5.383 4.194 11.496 1.00 97.31 114 SER A N 1
ATOM 906 C CA . SER A 1 114 ? -6.598 3.507 11.928 1.00 97.31 114 SER A CA 1
ATOM 907 C C . SER A 1 114 ? -7.380 3.056 10.695 1.00 97.31 114 SER A C 1
ATOM 909 O O . SER A 1 114 ? -7.234 3.636 9.617 1.00 97.31 114 SER A O 1
ATOM 911 N N . PHE A 1 115 ? -8.220 2.031 10.838 1.00 95.56 115 PHE A N 1
ATOM 912 C CA . PHE A 1 115 ? -9.161 1.655 9.785 1.00 95.56 115 PHE A CA 1
ATOM 913 C C . PHE A 1 115 ? -10.482 2.407 9.937 1.00 95.56 115 PHE A C 1
ATOM 915 O O . PHE A 1 115 ? -11.011 2.521 11.042 1.00 95.56 115 PHE A O 1
ATOM 922 N N . GLN A 1 116 ? -11.040 2.861 8.818 1.00 94.38 116 GLN A N 1
ATOM 923 C CA . GLN A 1 116 ? -12.378 3.443 8.747 1.00 94.38 116 GLN A CA 1
ATOM 924 C C . GLN A 1 116 ? -13.167 2.800 7.605 1.00 94.38 116 GLN A C 1
ATOM 926 O O . GLN A 1 116 ? -12.689 2.743 6.473 1.00 94.38 116 GLN A O 1
ATOM 931 N N . SER A 1 117 ? -14.387 2.345 7.891 1.00 93.00 117 SER A N 1
ATOM 932 C CA . SER A 1 117 ? -15.289 1.816 6.866 1.00 93.00 117 SER A CA 1
ATOM 933 C C . SER A 1 117 ? -15.994 2.940 6.106 1.00 93.00 117 SER A C 1
ATOM 935 O O . SER A 1 117 ? -16.515 3.869 6.726 1.00 93.00 117 SER A O 1
ATOM 937 N N . ALA A 1 118 ? -16.013 2.857 4.775 1.00 90.38 118 ALA A N 1
ATOM 938 C CA . ALA A 1 118 ? -16.775 3.751 3.904 1.00 90.38 118 ALA A CA 1
ATOM 939 C C . ALA A 1 118 ? -17.005 3.136 2.512 1.00 90.38 118 ALA A C 1
ATOM 941 O O . ALA A 1 118 ? -16.202 2.329 2.040 1.00 90.38 118 ALA A O 1
ATOM 942 N N . GLU A 1 119 ? -18.070 3.562 1.828 1.00 87.19 119 GLU A N 1
ATOM 943 C CA . GLU A 1 119 ? -18.383 3.165 0.443 1.00 87.19 119 GLU A CA 1
ATOM 944 C C . GLU A 1 119 ? -17.369 3.710 -0.576 1.00 87.19 119 GLU A C 1
ATOM 946 O O . GLU A 1 119 ? -16.964 3.009 -1.500 1.00 87.19 119 GLU A O 1
ATOM 951 N N . GLY A 1 120 ? -16.936 4.961 -0.401 1.00 87.69 120 GLY A N 1
ATOM 952 C CA . GLY A 1 120 ? -15.917 5.620 -1.221 1.00 87.69 120 GLY A CA 1
ATOM 953 C C . GLY A 1 120 ? -14.667 5.954 -0.414 1.00 87.69 120 GLY A C 1
ATOM 954 O O . GLY A 1 120 ? -14.638 5.734 0.793 1.00 87.69 120 GLY A O 1
ATOM 955 N N . ILE A 1 121 ? -13.647 6.516 -1.071 1.00 91.12 121 ILE A N 1
ATOM 956 C CA . ILE A 1 121 ? -12.415 6.953 -0.396 1.00 91.12 121 ILE A CA 1
ATOM 957 C C . ILE A 1 121 ? -12.746 8.138 0.529 1.00 91.12 121 ILE A C 1
ATOM 959 O O . ILE A 1 121 ? -13.120 9.198 0.018 1.00 91.12 121 ILE A O 1
ATOM 963 N N . PRO A 1 122 ? -12.589 8.008 1.859 1.00 92.62 122 PRO A N 1
ATOM 964 C CA . PRO A 1 122 ? -12.781 9.116 2.787 1.00 92.62 122 PRO A CA 1
ATOM 965 C C . PRO A 1 122 ? -11.784 10.242 2.502 1.00 92.62 122 PRO A C 1
ATOM 967 O O . PRO A 1 122 ? -10.619 9.981 2.207 1.00 92.62 122 PRO A O 1
ATOM 970 N N . GLU A 1 123 ? -12.192 11.506 2.625 1.00 93.19 123 GLU A N 1
ATOM 971 C CA . GLU A 1 123 ? -11.282 12.626 2.328 1.00 93.19 123 GLU A CA 1
ATOM 972 C C . GLU A 1 123 ? -10.097 12.693 3.311 1.00 93.19 123 GLU A C 1
ATOM 974 O O . GLU A 1 123 ? -8.995 13.094 2.949 1.00 93.19 123 GLU A O 1
ATOM 979 N N . ASN A 1 124 ? -10.277 12.207 4.539 1.00 94.88 124 ASN A N 1
ATOM 980 C CA . ASN A 1 124 ? -9.203 12.053 5.519 1.00 94.88 124 ASN A CA 1
ATOM 981 C C . ASN A 1 124 ? -8.275 10.854 5.242 1.00 94.88 124 ASN A C 1
ATOM 983 O O . ASN A 1 124 ? -7.253 10.750 5.907 1.00 94.88 124 ASN A O 1
ATOM 987 N N . ALA A 1 125 ? -8.576 9.971 4.282 1.00 93.75 125 ALA A N 1
ATOM 988 C CA . ALA A 1 125 ? -7.695 8.858 3.911 1.00 93.75 125 ALA A CA 1
ATOM 989 C C . ALA A 1 125 ? -6.478 9.311 3.088 1.00 93.75 125 ALA A C 1
ATOM 991 O O . ALA A 1 125 ? -5.494 8.581 2.961 1.00 93.75 125 ALA A O 1
ATOM 992 N N . TRP A 1 126 ? -6.526 10.515 2.507 1.00 93.50 126 TRP A N 1
ATOM 993 C CA . TRP A 1 126 ? -5.438 11.023 1.683 1.00 93.50 126 TRP A CA 1
ATOM 994 C C . TRP A 1 126 ? -4.224 11.383 2.532 1.00 93.50 126 TRP A C 1
ATOM 996 O O . TRP A 1 126 ? -4.227 12.334 3.311 1.00 93.50 126 TRP A O 1
ATOM 1006 N N . PHE A 1 127 ? -3.143 10.641 2.313 1.00 90.75 127 PHE A N 1
ATOM 1007 C CA . PHE A 1 127 ? -1.863 10.854 2.967 1.00 90.75 127 PHE A CA 1
ATOM 1008 C C . PHE A 1 127 ? -0.818 11.314 1.952 1.00 90.75 127 PHE A C 1
ATOM 1010 O O . PHE A 1 127 ? -0.541 10.629 0.965 1.00 90.75 127 PHE A O 1
ATOM 1017 N N . LYS A 1 128 ? -0.215 12.485 2.184 1.00 88.44 128 LYS A N 1
ATOM 1018 C CA . LYS A 1 128 ? 0.865 12.983 1.329 1.00 88.44 128 LYS A CA 1
ATOM 1019 C C . LYS A 1 128 ? 2.193 12.373 1.764 1.00 88.44 128 LYS A C 1
ATOM 1021 O O . LYS A 1 128 ? 2.733 12.750 2.802 1.00 88.44 128 LYS A O 1
ATOM 1026 N N . LEU A 1 129 ? 2.747 11.509 0.918 1.00 81.56 129 LEU A N 1
ATOM 1027 C CA . LEU A 1 129 ? 4.117 11.027 1.066 1.00 81.56 129 LEU A CA 1
ATOM 1028 C C . LEU A 1 129 ? 5.094 12.202 0.939 1.00 81.56 129 LEU A C 1
ATOM 1030 O O . LEU A 1 129 ? 5.025 12.992 -0.007 1.00 81.56 129 LEU A O 1
ATOM 1034 N N . ARG A 1 130 ? 6.000 12.321 1.906 1.00 72.50 130 ARG A N 1
ATOM 1035 C CA . ARG A 1 130 ? 7.156 13.214 1.843 1.00 72.50 130 ARG A CA 1
ATOM 1036 C C . ARG A 1 130 ? 8.393 12.328 1.944 1.00 72.50 130 ARG A C 1
ATOM 1038 O O . ARG A 1 130 ? 8.655 11.838 3.039 1.00 72.50 130 ARG A O 1
ATOM 1045 N N . PRO A 1 131 ? 9.094 12.067 0.830 1.00 64.44 131 PRO A N 1
ATOM 1046 C CA . PRO A 1 131 ? 10.414 11.462 0.895 1.00 64.44 131 PRO A CA 1
ATOM 1047 C C . PRO A 1 131 ? 11.308 12.329 1.786 1.00 64.44 131 PRO A C 1
ATOM 1049 O O . PRO A 1 131 ? 11.211 13.559 1.728 1.00 64.44 131 PRO A O 1
ATOM 1052 N N . SER A 1 132 ? 12.113 11.682 2.624 1.00 57.62 132 SER A N 1
ATOM 1053 C CA . SER A 1 132 ? 13.222 12.307 3.352 1.00 57.62 132 SER A CA 1
ATOM 1054 C C . SER A 1 132 ? 14.291 12.825 2.399 1.00 57.62 132 SER A C 1
ATOM 1056 O O . SER A 1 132 ? 14.563 12.098 1.415 1.00 57.62 132 SER A O 1
#